Protein AF-A0A2P4YEA4-F1 (afdb_monomer_lite)

Organism: NCBI:txid4796

Secondary structure (DSSP, 8-state):
--HHHHHHHHHHHHHHHHHHHHHHHHH-TTSHHHHHHHHHHHHHHHHHHHHHHHHHH--HHHHHHHHHHHHHHHHHHHHT----SS--TT-PPPP------

Sequence (101 aa):
MLSGEAIFLFVFSQACTGSTYGIVPYVSPRHTGVASGIVGAGGNMGGLAWGFLFKGVGSRALSFEYMSFIVAGAALTCCGMHIEGESTLWTREFPIRNHNF

pLDDT: mean 79.79, std 16.32, range [42.12, 95.38]

Structure (mmCIF, N/CA/C/O backbone):
data_AF-A0A2P4YEA4-F1
#
_entry.id   AF-A0A2P4YEA4-F1
#
loop_
_atom_site.group_PDB
_atom_site.id
_atom_site.type_symbol
_atom_site.label_atom_id
_atom_site.label_alt_id
_atom_site.label_comp_id
_atom_site.label_asym_id
_atom_site.label_entity_id
_atom_site.label_seq_id
_atom_site.pdbx_PDB_ins_code
_atom_site.Cartn_x
_atom_site.Cartn_y
_atom_site.Cartn_z
_atom_site.occupancy
_atom_site.B_iso_or_equiv
_atom_site.auth_seq_id
_atom_site.auth_comp_id
_atom_site.auth_asym_id
_atom_site.auth_atom_id
_atom_site.pdbx_PDB_model_num
ATOM 1 N N . MET A 1 1 ? 25.377 11.660 -3.779 1.00 51.56 1 MET A N 1
ATOM 2 C CA . MET A 1 1 ? 24.339 12.681 -3.509 1.00 51.56 1 MET A CA 1
ATOM 3 C C . MET A 1 1 ? 22.898 12.197 -3.732 1.00 51.56 1 MET A C 1
ATOM 5 O O . MET A 1 1 ? 21.998 12.950 -3.418 1.00 51.56 1 MET A O 1
ATOM 9 N N . LEU A 1 2 ? 22.650 10.952 -4.178 1.00 62.50 2 LEU A N 1
ATOM 10 C CA . LEU A 1 2 ? 21.291 10.410 -4.398 1.00 62.50 2 LEU A CA 1
ATOM 11 C C . LEU A 1 2 ? 20.761 9.488 -3.274 1.00 62.50 2 LEU A C 1
ATOM 13 O O . LEU A 1 2 ? 19.604 9.086 -3.306 1.00 62.50 2 LEU A O 1
ATOM 17 N N . SER A 1 3 ? 21.600 9.096 -2.310 1.00 74.12 3 SER A N 1
ATOM 18 C CA . SER A 1 3 ? 21.266 8.057 -1.324 1.00 74.12 3 SER A CA 1
ATOM 19 C C . SER A 1 3 ? 20.398 8.556 -0.164 1.00 74.12 3 SER A C 1
ATOM 21 O O . SER A 1 3 ? 19.532 7.815 0.286 1.00 74.12 3 SER A O 1
ATOM 23 N N . GLY A 1 4 ? 20.588 9.798 0.299 1.00 82.75 4 GLY A N 1
ATOM 24 C CA . GLY A 1 4 ? 19.819 10.363 1.419 1.00 82.75 4 GLY A CA 1
ATOM 25 C C . GLY A 1 4 ? 18.325 10.517 1.112 1.00 82.75 4 GLY A C 1
ATOM 26 O O . GLY A 1 4 ? 17.489 10.038 1.873 1.00 82.75 4 GLY A O 1
ATOM 27 N N . GLU A 1 5 ? 17.998 11.092 -0.048 1.00 86.38 5 GLU A N 1
ATOM 28 C CA . GLU A 1 5 ? 16.616 11.300 -0.510 1.00 86.38 5 GLU A CA 1
ATOM 29 C C . GLU A 1 5 ? 15.860 9.973 -0.692 1.00 86.38 5 GLU A C 1
ATOM 31 O O . GLU A 1 5 ? 14.710 9.831 -0.279 1.00 86.38 5 GLU A O 1
ATOM 36 N N . ALA A 1 6 ? 16.522 8.962 -1.268 1.00 87.62 6 ALA A N 1
ATOM 37 C CA . ALA A 1 6 ? 15.927 7.644 -1.477 1.00 87.62 6 ALA A CA 1
ATOM 38 C C . ALA A 1 6 ? 15.605 6.938 -0.150 1.00 87.62 6 ALA A C 1
ATOM 40 O O . ALA A 1 6 ? 14.549 6.318 -0.020 1.00 87.62 6 ALA A O 1
ATOM 41 N N . ILE A 1 7 ? 16.488 7.058 0.847 1.00 90.62 7 ILE A N 1
ATOM 42 C CA . ILE A 1 7 ? 16.261 6.500 2.187 1.00 90.62 7 ILE A CA 1
ATOM 43 C C . ILE A 1 7 ? 15.093 7.219 2.868 1.00 90.62 7 ILE A C 1
ATOM 45 O O . ILE A 1 7 ? 14.241 6.558 3.458 1.00 90.62 7 ILE A O 1
ATOM 49 N N . PHE A 1 8 ? 15.014 8.546 2.748 1.00 91.31 8 PHE A N 1
ATOM 50 C CA . PHE A 1 8 ? 13.908 9.326 3.303 1.00 91.31 8 PHE A CA 1
ATOM 51 C C . PHE A 1 8 ? 12.551 8.889 2.729 1.00 91.31 8 PHE A C 1
ATOM 53 O O . PHE A 1 8 ? 11.634 8.564 3.488 1.00 91.31 8 PHE A O 1
ATOM 60 N N . LEU A 1 9 ? 12.442 8.786 1.399 1.00 90.75 9 LEU A N 1
ATOM 61 C CA . LEU A 1 9 ? 11.223 8.319 0.729 1.00 90.75 9 LEU A CA 1
ATOM 62 C C . LEU A 1 9 ? 10.867 6.875 1.106 1.00 90.75 9 LEU A C 1
ATOM 64 O O . LEU A 1 9 ? 9.695 6.556 1.305 1.00 90.75 9 LEU A O 1
ATOM 68 N N . PHE A 1 10 ? 11.865 6.002 1.246 1.00 92.44 10 PHE A N 1
ATOM 69 C CA . PHE A 1 10 ? 11.653 4.610 1.635 1.00 92.44 10 PHE A CA 1
ATOM 70 C C . PHE A 1 10 ? 11.127 4.472 3.071 1.00 92.44 10 PHE A C 1
ATOM 72 O O . PHE A 1 10 ? 10.174 3.727 3.308 1.00 92.44 10 PHE A O 1
ATOM 79 N N . VAL A 1 11 ? 11.707 5.208 4.026 1.00 94.06 11 VAL A N 1
ATOM 80 C CA . VAL A 1 11 ? 11.244 5.220 5.423 1.00 94.06 11 VAL A CA 1
ATOM 81 C C . VAL A 1 11 ? 9.817 5.755 5.510 1.00 94.06 11 VAL A C 1
ATOM 83 O O . VAL A 1 11 ? 8.984 5.149 6.181 1.00 94.06 11 VAL A O 1
ATOM 86 N N . PHE A 1 12 ? 9.504 6.833 4.786 1.00 92.56 12 PHE A N 1
ATOM 87 C CA . PHE A 1 12 ? 8.147 7.372 4.727 1.00 92.56 12 PHE A CA 1
ATOM 88 C C . PHE A 1 12 ? 7.155 6.363 4.132 1.00 92.56 12 PHE A C 1
ATOM 90 O O . PHE A 1 12 ? 6.101 6.115 4.710 1.00 92.56 12 PHE A O 1
ATOM 97 N N . SER A 1 13 ? 7.518 5.705 3.029 1.00 91.50 13 SER A N 1
ATOM 98 C CA . SER A 1 13 ? 6.675 4.685 2.396 1.00 91.50 13 SER A CA 1
ATOM 99 C C . SER A 1 13 ? 6.380 3.502 3.327 1.00 91.50 13 SER A C 1
ATOM 101 O O . SER A 1 13 ? 5.244 3.017 3.366 1.00 91.50 13 SER A O 1
ATOM 103 N N . GLN A 1 14 ? 7.373 3.034 4.093 1.00 91.88 14 GLN A N 1
ATOM 104 C CA . GLN A 1 14 ? 7.154 1.995 5.103 1.00 91.88 14 GLN A CA 1
ATOM 105 C C . GLN A 1 14 ? 6.284 2.494 6.257 1.00 91.88 14 GLN A C 1
ATOM 107 O O . GLN A 1 14 ? 5.374 1.779 6.677 1.00 91.88 14 GLN A O 1
ATOM 112 N N . ALA A 1 15 ? 6.507 3.721 6.733 1.00 94.50 15 ALA A N 1
ATOM 113 C CA . ALA A 1 15 ? 5.692 4.320 7.783 1.00 94.50 15 ALA A CA 1
ATOM 114 C C . ALA A 1 15 ? 4.215 4.421 7.363 1.00 94.50 15 ALA A C 1
ATOM 116 O O . ALA A 1 15 ? 3.349 3.978 8.111 1.00 94.50 15 ALA A O 1
ATOM 117 N N . CYS A 1 16 ? 3.917 4.885 6.143 1.00 91.81 16 CYS A N 1
ATOM 118 C CA . CYS A 1 16 ? 2.551 4.924 5.605 1.00 91.81 16 CYS A CA 1
ATOM 119 C C . CYS A 1 16 ? 1.897 3.533 5.545 1.00 91.81 16 CYS A C 1
ATOM 121 O O . CYS A 1 16 ? 0.726 3.369 5.900 1.00 91.81 16 CYS A O 1
ATOM 123 N N . THR A 1 17 ? 2.653 2.516 5.128 1.00 90.00 17 THR A N 1
ATOM 124 C CA . THR A 1 17 ? 2.166 1.126 5.074 1.00 90.00 17 THR A CA 1
ATOM 125 C C . THR A 1 17 ? 1.885 0.583 6.483 1.00 90.00 17 THR A C 1
ATOM 127 O O . THR A 1 17 ? 0.864 -0.059 6.715 1.00 90.00 17 THR A O 1
ATOM 130 N N . GLY A 1 18 ? 2.738 0.905 7.460 1.00 90.31 18 GLY A N 1
ATOM 131 C CA . GLY A 1 18 ? 2.511 0.568 8.866 1.00 90.31 18 GLY A CA 1
ATOM 132 C C . GLY A 1 18 ? 1.294 1.283 9.465 1.00 90.31 18 GLY A C 1
ATOM 133 O O . GLY A 1 18 ? 0.496 0.658 10.161 1.00 90.31 18 GLY A O 1
ATOM 134 N N . SER A 1 19 ? 1.101 2.570 9.155 1.00 92.62 19 SER A N 1
ATOM 135 C CA . SER A 1 19 ? -0.052 3.349 9.622 1.00 92.62 19 SER A CA 1
ATOM 136 C C . SER A 1 19 ? -1.374 2.804 9.086 1.00 92.62 19 SER A C 1
ATOM 138 O O . SER A 1 19 ? -2.323 2.665 9.849 1.00 92.62 19 SER A O 1
ATOM 140 N N . THR A 1 20 ? -1.440 2.449 7.802 1.00 89.69 20 THR A N 1
ATOM 141 C CA . THR A 1 20 ? -2.658 1.876 7.204 1.00 89.69 20 THR A CA 1
ATOM 142 C C . THR A 1 20 ? -2.998 0.505 7.788 1.00 89.69 20 THR A C 1
ATOM 144 O O . THR A 1 20 ? -4.158 0.266 8.118 1.00 89.69 20 THR A O 1
ATOM 147 N N . TYR A 1 21 ? -2.004 -0.359 8.029 1.00 90.69 21 TYR A N 1
ATOM 148 C CA . TYR A 1 21 ? -2.212 -1.618 8.754 1.00 90.69 21 TYR A CA 1
ATOM 149 C C . TYR A 1 21 ? -2.694 -1.393 10.197 1.00 90.69 21 TYR A C 1
ATOM 151 O O . TYR A 1 21 ? -3.541 -2.132 10.695 1.00 90.69 21 TYR A O 1
ATOM 159 N N . GLY A 1 22 ? -2.215 -0.333 10.854 1.00 89.94 22 GLY A N 1
ATOM 160 C CA . GLY A 1 22 ? -2.657 0.060 12.193 1.00 89.94 22 GLY A CA 1
ATOM 161 C C . GLY A 1 22 ? -4.141 0.437 12.287 1.00 89.94 22 GLY A C 1
ATOM 162 O O . GLY A 1 22 ? -4.722 0.305 13.360 1.00 89.94 22 GLY A O 1
ATOM 163 N N . ILE A 1 23 ? -4.774 0.853 11.182 1.00 89.44 23 ILE A N 1
ATOM 164 C CA . ILE A 1 23 ? -6.207 1.206 11.134 1.00 89.44 23 ILE A CA 1
ATOM 165 C C . ILE A 1 23 ? -7.097 -0.044 11.022 1.00 89.44 23 ILE A C 1
ATOM 167 O O . ILE A 1 23 ? -8.222 -0.049 11.515 1.00 89.44 23 ILE A O 1
ATOM 171 N N . VAL A 1 24 ? -6.596 -1.132 10.431 1.00 90.44 24 VAL A N 1
ATOM 172 C CA . VAL A 1 24 ? -7.339 -2.381 10.166 1.00 90.44 24 VAL A CA 1
ATOM 173 C C . VAL A 1 24 ? -8.128 -2.936 11.365 1.00 90.44 24 VAL A C 1
ATOM 175 O O . VAL A 1 24 ? -9.307 -3.249 11.182 1.00 90.44 24 VAL A O 1
ATOM 178 N N . PRO A 1 25 ? -7.572 -3.053 12.590 1.00 85.44 25 PRO A N 1
ATOM 179 C CA . PRO A 1 25 ? -8.331 -3.577 13.728 1.00 85.44 25 PRO A CA 1
ATOM 180 C C . PRO A 1 25 ? -9.511 -2.682 14.135 1.00 85.44 25 PRO A C 1
ATOM 182 O O . PRO A 1 25 ? -10.447 -3.170 14.761 1.00 85.44 25 PRO A O 1
ATOM 185 N N . TYR A 1 26 ? -9.508 -1.400 13.766 1.00 83.75 26 TYR A N 1
ATOM 186 C CA . TYR A 1 26 ? -10.599 -0.473 14.069 1.00 83.75 26 TYR A CA 1
ATOM 187 C C . TYR A 1 26 ? -11.758 -0.561 13.069 1.00 83.75 26 TYR A C 1
ATOM 189 O O . TYR A 1 26 ? -12.868 -0.165 13.401 1.00 83.75 26 TYR A O 1
ATOM 197 N N . VAL A 1 27 ? -11.534 -1.128 11.878 1.00 81.50 27 VAL A N 1
ATOM 198 C CA . VAL A 1 27 ? -12.585 -1.321 10.861 1.00 81.50 27 VAL A CA 1
ATOM 199 C C . VAL A 1 27 ? -13.593 -2.396 11.288 1.00 81.50 27 VAL A C 1
ATOM 201 O O . VAL A 1 27 ? -14.770 -2.316 10.954 1.00 81.50 27 VAL A O 1
ATOM 204 N N . SER A 1 28 ? -13.152 -3.414 12.035 1.00 79.56 28 SER A N 1
ATOM 205 C CA . SER A 1 28 ? -14.019 -4.483 12.550 1.00 79.56 28 SER A CA 1
ATOM 20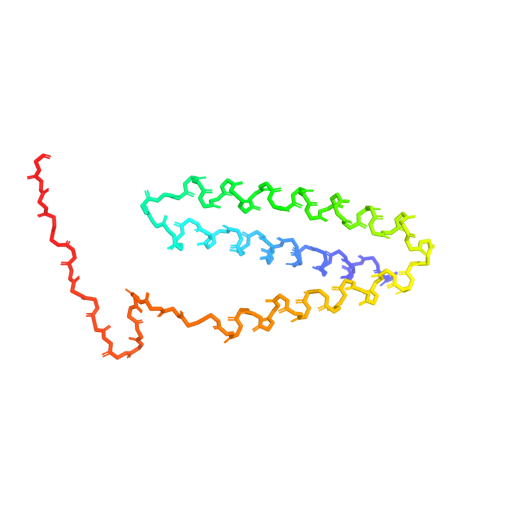6 C C . SER A 1 28 ? -13.671 -4.805 14.007 1.00 79.56 28 SER A C 1
ATOM 208 O O . SER A 1 28 ? -12.987 -5.799 14.278 1.00 79.56 28 SER A O 1
ATOM 210 N N . PRO A 1 29 ? -14.152 -3.995 14.972 1.00 75.38 29 PRO A N 1
ATOM 211 C CA . PRO A 1 29 ? -13.797 -4.135 16.387 1.00 75.38 29 PRO A CA 1
ATOM 212 C C . PRO A 1 29 ? -14.255 -5.468 16.999 1.00 75.38 29 PRO A C 1
ATOM 214 O O . PRO A 1 29 ? -13.697 -5.922 17.994 1.00 75.38 29 PRO A O 1
ATOM 217 N N . ARG A 1 30 ? -15.239 -6.140 16.387 1.00 80.38 30 ARG A N 1
ATOM 218 C CA . ARG A 1 30 ? -15.733 -7.453 16.829 1.00 80.38 30 ARG A CA 1
ATOM 219 C C . ARG A 1 30 ? -14.810 -8.615 16.431 1.00 80.38 30 ARG A C 1
ATOM 221 O O . ARG A 1 30 ? -14.827 -9.648 17.092 1.00 80.38 30 ARG A O 1
ATOM 228 N N . HIS A 1 31 ? -14.004 -8.459 15.375 1.00 85.25 31 HIS A N 1
ATOM 229 C CA . HIS A 1 31 ? -13.157 -9.525 14.816 1.00 85.25 31 HIS A CA 1
ATOM 230 C C . HIS A 1 31 ? -11.777 -8.997 14.389 1.00 85.25 31 HIS A C 1
ATOM 232 O O . HIS A 1 31 ? -11.285 -9.293 13.296 1.00 85.25 31 HIS A O 1
ATOM 238 N N . THR A 1 32 ? -11.136 -8.218 15.259 1.00 86.06 32 THR A N 1
ATOM 239 C CA . THR A 1 32 ? -9.882 -7.502 14.964 1.00 86.06 32 THR A CA 1
ATOM 240 C C . THR A 1 32 ? -8.753 -8.420 14.488 1.00 86.06 32 THR A C 1
ATOM 242 O O . THR A 1 32 ? -8.040 -8.082 13.547 1.00 86.06 32 THR A O 1
ATOM 245 N N . GLY A 1 33 ? -8.620 -9.614 15.077 1.00 89.25 33 GLY A N 1
ATOM 246 C CA . G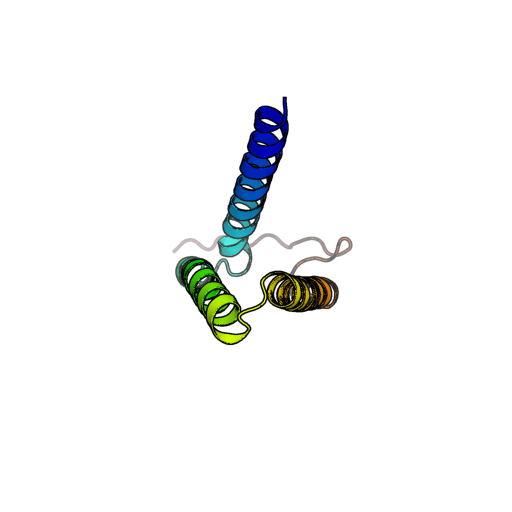LY A 1 33 ? -7.594 -10.590 14.699 1.00 89.25 33 GLY A CA 1
ATOM 247 C C . GLY A 1 33 ? -7.777 -11.167 13.292 1.00 89.25 33 GLY A C 1
ATOM 248 O O . GLY A 1 33 ? -6.795 -11.362 12.581 1.00 89.25 33 GLY A O 1
ATOM 249 N N . VAL A 1 34 ? -9.023 -11.390 12.858 1.00 91.62 34 VAL A N 1
ATOM 250 C CA . VAL A 1 34 ? -9.323 -11.897 11.507 1.00 91.62 34 VAL A CA 1
ATOM 251 C C . VAL A 1 34 ? -9.081 -10.804 10.469 1.00 91.62 34 VAL A C 1
ATOM 253 O O . VAL A 1 34 ? -8.436 -11.066 9.457 1.00 91.62 34 VAL A O 1
ATOM 256 N N . ALA A 1 35 ? -9.525 -9.572 10.741 1.00 90.19 35 ALA A N 1
ATOM 257 C CA . ALA A 1 35 ? -9.290 -8.430 9.859 1.00 90.19 35 ALA A CA 1
ATOM 258 C C . ALA A 1 35 ? -7.785 -8.173 9.662 1.00 90.19 35 ALA A C 1
ATOM 260 O O . ALA A 1 35 ? -7.299 -8.168 8.530 1.00 90.19 35 ALA A O 1
ATOM 261 N N . SER A 1 36 ? -7.026 -8.058 10.755 1.00 91.19 36 SER A N 1
ATOM 262 C CA . SER A 1 36 ? -5.571 -7.871 10.702 1.00 91.19 36 SER A CA 1
ATOM 263 C C . SER A 1 36 ? -4.853 -9.071 10.073 1.00 91.19 36 SER A C 1
ATOM 265 O O . SER A 1 36 ? -3.925 -8.888 9.290 1.00 91.19 36 SER A O 1
ATOM 267 N N . GLY A 1 37 ? -5.311 -10.301 10.335 1.00 92.56 37 GLY A N 1
ATOM 268 C CA . GLY A 1 37 ? -4.753 -11.517 9.739 1.00 92.56 37 GLY A CA 1
ATOM 269 C C . GLY A 1 37 ? -4.904 -11.571 8.216 1.00 92.56 37 GLY A C 1
ATOM 270 O O . GLY A 1 37 ? -3.937 -11.881 7.518 1.00 92.56 37 GLY A O 1
ATOM 271 N N . ILE A 1 38 ? -6.082 -11.216 7.688 1.00 93.25 38 ILE A N 1
ATOM 272 C CA . ILE A 1 38 ? -6.330 -11.156 6.238 1.00 93.25 38 ILE A CA 1
ATOM 273 C C . ILE A 1 38 ? -5.447 -10.086 5.587 1.00 93.25 38 ILE A C 1
ATOM 275 O O . ILE A 1 38 ? -4.790 -10.373 4.586 1.00 93.25 38 ILE A O 1
ATOM 279 N N . VAL A 1 39 ? -5.377 -8.877 6.158 1.00 92.06 39 VAL A N 1
ATOM 280 C CA . VAL A 1 39 ? -4.547 -7.797 5.593 1.00 92.06 39 VAL A CA 1
ATOM 281 C C . VAL A 1 39 ? -3.055 -8.148 5.654 1.00 92.06 39 VAL A C 1
ATOM 283 O O . VAL A 1 39 ? -2.333 -7.937 4.679 1.00 92.06 39 VAL A O 1
ATOM 286 N N . GLY A 1 40 ? -2.593 -8.757 6.749 1.00 90.88 40 GLY A N 1
ATOM 287 C CA . GLY A 1 40 ? -1.206 -9.206 6.894 1.00 90.88 40 GLY A CA 1
ATOM 288 C C . GLY A 1 40 ? -0.828 -10.300 5.889 1.00 90.88 40 GLY A C 1
ATOM 289 O O . GLY A 1 40 ? 0.228 -10.228 5.257 1.00 90.88 40 GLY A O 1
ATOM 290 N N . ALA A 1 41 ? -1.707 -11.284 5.671 1.00 94.38 41 ALA A N 1
ATOM 291 C CA . ALA A 1 41 ? -1.515 -12.304 4.638 1.00 94.38 41 ALA A CA 1
ATOM 292 C C . ALA A 1 41 ? -1.544 -11.703 3.220 1.00 94.38 41 ALA A C 1
ATOM 294 O O . ALA A 1 41 ? -0.750 -12.100 2.362 1.00 94.38 41 ALA A O 1
ATOM 295 N N . GLY A 1 42 ? -2.410 -10.710 2.994 1.00 92.62 42 GLY A N 1
ATOM 296 C CA . GLY A 1 42 ? -2.514 -9.969 1.739 1.00 92.62 42 GLY A CA 1
ATOM 297 C C . GLY A 1 42 ? -1.215 -9.264 1.346 1.00 92.62 42 GLY A C 1
ATOM 298 O O . GLY A 1 42 ? -0.823 -9.336 0.185 1.00 92.62 42 GLY A O 1
ATOM 299 N N . GLY A 1 43 ? -0.493 -8.662 2.299 1.00 90.12 43 GLY A N 1
ATOM 300 C CA . GLY A 1 43 ? 0.803 -8.020 2.035 1.00 90.12 43 GLY A CA 1
ATOM 301 C C . GLY A 1 43 ? 1.855 -8.982 1.462 1.00 90.12 43 GLY A C 1
ATOM 302 O O . GLY A 1 43 ? 2.499 -8.679 0.456 1.00 90.12 43 GLY A O 1
ATOM 303 N N . ASN A 1 44 ? 1.971 -10.183 2.040 1.00 93.50 44 ASN A N 1
ATOM 304 C CA . ASN A 1 44 ? 2.874 -11.226 1.536 1.00 93.50 44 ASN A CA 1
ATOM 305 C C . ASN A 1 44 ? 2.426 -11.761 0.164 1.00 93.50 44 ASN A C 1
ATOM 307 O O . ASN A 1 44 ? 3.248 -11.948 -0.737 1.00 93.50 44 ASN A O 1
ATOM 311 N N . MET A 1 45 ? 1.117 -11.973 -0.015 1.00 95.38 45 MET A N 1
ATOM 312 C CA . MET A 1 45 ? 0.539 -12.433 -1.281 1.00 95.38 45 MET A CA 1
ATOM 313 C C . MET A 1 45 ? 0.727 -11.408 -2.408 1.00 95.38 45 MET A C 1
ATOM 315 O O . MET A 1 45 ? 1.051 -11.792 -3.529 1.00 95.38 45 MET A O 1
ATOM 319 N N . GLY A 1 46 ? 0.581 -10.114 -2.118 1.00 90.12 46 GLY A N 1
ATOM 320 C CA . GLY A 1 46 ? 0.793 -9.033 -3.080 1.00 90.12 46 GLY A CA 1
ATOM 321 C C . GLY A 1 46 ? 2.233 -8.982 -3.590 1.00 90.12 46 GLY A C 1
ATOM 322 O O . GLY A 1 46 ? 2.456 -8.857 -4.795 1.00 90.12 46 GLY A O 1
ATOM 323 N N . GLY A 1 47 ? 3.216 -9.172 -2.702 1.00 90.50 47 GLY A N 1
ATOM 324 C CA . GLY A 1 47 ? 4.627 -9.272 -3.088 1.00 90.50 47 GLY A CA 1
ATOM 325 C C . GLY A 1 47 ? 4.900 -10.451 -4.028 1.00 90.50 47 GLY A C 1
ATOM 326 O O . GLY A 1 47 ? 5.598 -10.301 -5.034 1.00 90.50 47 GLY A O 1
ATOM 327 N N . LEU A 1 48 ? 4.289 -11.606 -3.753 1.00 93.88 48 LEU A N 1
ATOM 328 C CA . LEU A 1 48 ? 4.380 -12.778 -4.623 1.00 93.88 48 LEU A CA 1
ATOM 329 C C . LEU A 1 48 ? 3.701 -12.540 -5.981 1.00 93.88 48 LEU A C 1
ATOM 331 O O . LEU A 1 48 ? 4.294 -12.833 -7.020 1.00 93.88 48 LEU A O 1
ATOM 335 N N . ALA A 1 49 ? 2.487 -11.983 -5.985 1.00 91.81 49 ALA A N 1
ATOM 336 C CA . ALA A 1 49 ? 1.739 -11.667 -7.201 1.00 91.81 49 ALA A CA 1
ATOM 337 C C . ALA A 1 49 ? 2.526 -10.713 -8.109 1.00 91.81 49 ALA A C 1
ATOM 339 O O . ALA A 1 49 ? 2.621 -10.930 -9.317 1.00 91.81 49 ALA A O 1
ATOM 340 N N . TRP A 1 50 ? 3.170 -9.706 -7.522 1.00 89.56 50 TRP A N 1
ATOM 341 C CA . TRP A 1 50 ? 4.013 -8.771 -8.254 1.00 89.56 50 TRP A CA 1
ATOM 342 C C . TRP A 1 50 ? 5.285 -9.416 -8.805 1.00 89.56 50 TRP A C 1
ATOM 344 O O . TRP A 1 50 ? 5.654 -9.181 -9.956 1.00 89.56 50 TRP A O 1
ATOM 354 N N . GLY A 1 51 ? 5.924 -10.287 -8.018 1.00 90.12 51 GLY A N 1
ATOM 355 C CA . GLY A 1 51 ? 7.064 -11.084 -8.471 1.00 90.12 51 GLY A CA 1
ATOM 356 C C . GLY A 1 51 ? 6.712 -11.977 -9.664 1.00 90.12 51 GLY A C 1
ATOM 357 O O . GLY A 1 51 ? 7.479 -12.058 -10.627 1.00 90.12 51 GLY A O 1
ATOM 358 N N . PHE A 1 52 ? 5.526 -12.591 -9.651 1.00 89.88 52 PHE A N 1
ATOM 359 C CA . PHE A 1 52 ? 5.015 -13.342 -10.797 1.00 89.88 52 PHE A CA 1
ATOM 360 C C . PHE A 1 52 ? 4.691 -12.450 -11.990 1.00 89.88 52 PHE A C 1
ATOM 362 O O . PHE A 1 52 ? 5.006 -12.833 -13.116 1.00 89.88 52 PHE A O 1
ATOM 369 N N . LEU A 1 53 ? 4.126 -11.260 -11.772 1.00 89.00 53 LEU A N 1
ATOM 370 C CA . LEU A 1 53 ? 3.827 -10.335 -12.861 1.00 89.00 53 LEU A CA 1
ATOM 371 C C . LEU A 1 53 ? 5.106 -9.893 -13.588 1.00 89.00 53 LEU A C 1
ATOM 373 O O . LEU A 1 53 ? 5.178 -9.982 -14.813 1.00 89.00 53 LEU A O 1
ATOM 377 N N . PHE A 1 54 ? 6.155 -9.524 -12.845 1.00 88.06 54 PHE A N 1
ATOM 378 C CA . PHE A 1 54 ? 7.463 -9.210 -13.428 1.00 88.06 54 PHE A CA 1
ATOM 379 C C . PHE A 1 54 ? 8.073 -10.389 -14.187 1.00 88.06 54 PHE A C 1
ATOM 381 O O . PHE A 1 54 ? 8.704 -10.197 -15.228 1.00 88.06 54 PHE A O 1
ATOM 388 N N . LYS A 1 55 ? 7.885 -11.613 -13.681 1.00 86.94 55 LYS A N 1
ATOM 389 C CA . LYS A 1 55 ? 8.361 -12.829 -14.346 1.00 86.94 55 LYS A CA 1
ATOM 390 C C . LYS A 1 55 ? 7.585 -13.125 -15.635 1.00 86.94 55 LYS A C 1
ATOM 392 O O . LYS A 1 55 ? 8.193 -13.585 -16.594 1.00 86.94 55 LYS A O 1
ATOM 397 N N . GLY A 1 56 ? 6.274 -12.884 -15.655 1.00 83.62 56 GLY A N 1
ATOM 398 C CA . GLY A 1 56 ? 5.399 -13.184 -16.792 1.00 83.62 56 GLY A CA 1
ATOM 399 C C . GLY A 1 56 ? 5.499 -12.174 -17.935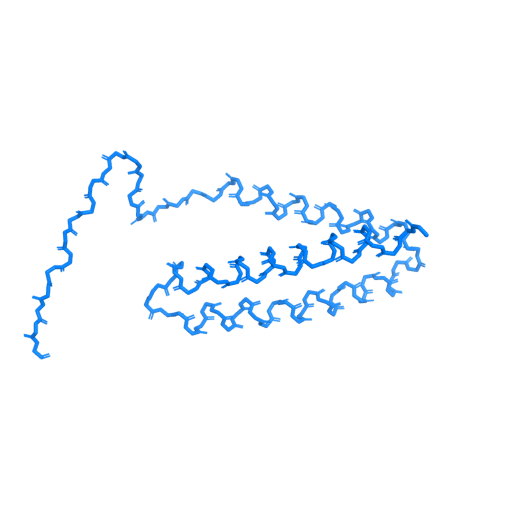 1.00 83.62 56 GLY A C 1
ATOM 400 O O . GLY A 1 56 ? 5.442 -12.559 -19.097 1.00 83.62 56 GLY A O 1
ATOM 401 N N . VAL A 1 57 ? 5.683 -10.892 -17.620 1.00 84.00 57 VAL A N 1
ATOM 402 C CA . VAL A 1 57 ? 5.735 -9.815 -18.621 1.00 84.00 57 VAL A CA 1
ATOM 403 C C . VAL A 1 57 ? 7.128 -9.674 -19.248 1.00 84.00 57 VAL A C 1
ATOM 405 O O . VAL A 1 57 ? 7.248 -9.258 -20.399 1.00 84.00 57 VAL A O 1
ATOM 408 N N . GLY A 1 58 ? 8.200 -9.988 -18.511 1.00 71.69 58 GLY A N 1
ATOM 409 C CA . GLY A 1 58 ? 9.591 -9.920 -18.986 1.00 71.69 58 GLY A CA 1
ATOM 410 C C . GLY A 1 58 ? 10.142 -8.497 -19.187 1.00 71.69 58 GLY A C 1
ATOM 411 O O . GLY A 1 58 ? 11.329 -8.257 -18.966 1.00 71.69 58 GLY A O 1
ATOM 412 N N . SER A 1 59 ? 9.288 -7.527 -19.528 1.00 84.56 59 SER A N 1
ATOM 413 C CA . SER A 1 59 ? 9.609 -6.099 -19.594 1.00 84.56 59 SER A CA 1
ATOM 414 C C . SER A 1 59 ? 9.286 -5.391 -18.276 1.00 84.56 59 SER A C 1
ATOM 416 O O . SER A 1 59 ? 8.138 -5.366 -17.820 1.00 84.56 59 SER A O 1
ATOM 418 N N . ARG A 1 60 ? 10.301 -4.761 -17.670 1.00 84.06 60 ARG A N 1
ATOM 419 C CA . ARG A 1 60 ? 10.148 -4.014 -16.408 1.00 84.06 60 ARG A CA 1
ATOM 420 C C . ARG A 1 60 ? 9.217 -2.814 -16.561 1.00 84.06 60 ARG A C 1
ATOM 422 O O . ARG A 1 60 ? 8.397 -2.585 -15.682 1.00 84.06 60 ARG A O 1
ATOM 429 N N . ALA A 1 61 ? 9.324 -2.081 -17.671 1.00 86.69 61 ALA A N 1
ATOM 430 C CA . ALA A 1 61 ? 8.516 -0.887 -17.920 1.00 86.69 61 ALA A CA 1
ATOM 431 C C . ALA A 1 61 ? 7.020 -1.225 -17.993 1.00 86.69 61 ALA A C 1
ATOM 433 O O . ALA A 1 61 ? 6.216 -0.619 -17.294 1.00 86.69 61 ALA A O 1
ATOM 434 N N . LEU A 1 62 ? 6.678 -2.267 -18.755 1.00 86.94 62 LEU A N 1
ATOM 435 C CA . LEU A 1 62 ? 5.294 -2.706 -18.930 1.00 86.94 62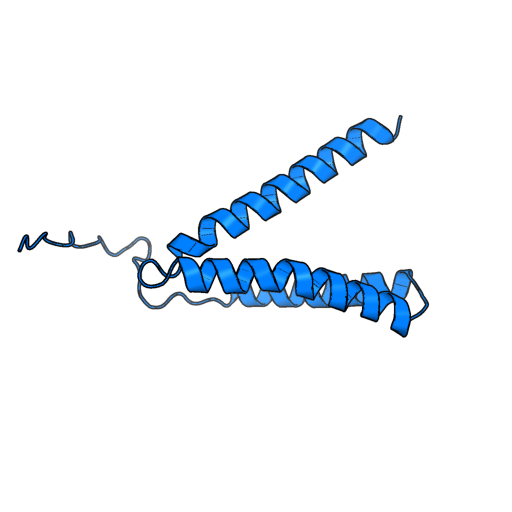 LEU A CA 1
ATOM 436 C C . LEU A 1 62 ? 4.713 -3.298 -17.634 1.00 86.94 62 LEU A C 1
ATOM 438 O O . LEU A 1 62 ? 3.538 -3.131 -17.333 1.00 86.94 62 LEU A O 1
ATOM 442 N N . SER A 1 63 ? 5.556 -3.945 -16.823 1.00 88.69 63 SER A N 1
ATOM 443 C CA . SER A 1 63 ? 5.150 -4.402 -15.492 1.00 88.69 63 SER A CA 1
ATOM 444 C C . SER A 1 63 ? 4.760 -3.209 -14.619 1.00 88.69 63 SER A C 1
ATOM 446 O O . SER A 1 63 ? 3.657 -3.197 -14.078 1.00 88.69 63 SER A O 1
ATOM 448 N N . PHE A 1 64 ? 5.634 -2.194 -14.504 1.00 89.31 64 PHE A N 1
ATOM 449 C CA . PHE A 1 64 ? 5.373 -0.981 -13.710 1.00 89.31 64 PHE A CA 1
ATOM 450 C C . PHE A 1 64 ? 4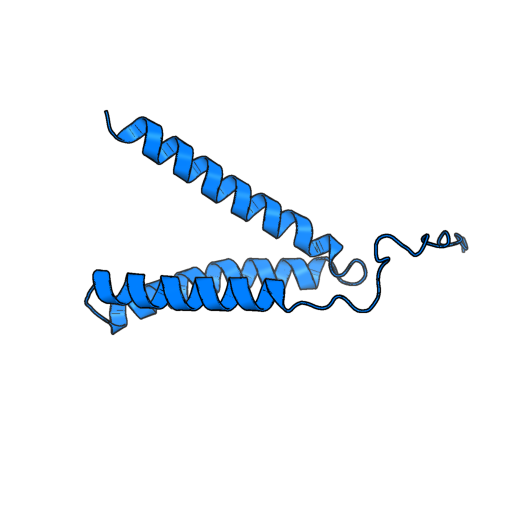.096 -0.259 -14.138 1.00 89.31 64 PHE A C 1
ATOM 452 O O . PHE A 1 64 ? 3.359 0.215 -13.276 1.00 89.31 64 PHE A O 1
ATOM 459 N N . GLU A 1 65 ? 3.815 -0.230 -15.438 1.00 91.31 65 GLU A N 1
ATOM 460 C CA . GLU A 1 65 ? 2.572 0.312 -15.982 1.00 91.31 65 GLU A CA 1
ATOM 461 C C . GLU A 1 65 ? 1.341 -0.477 -15.507 1.00 91.31 65 GLU A C 1
ATOM 463 O O . GLU A 1 65 ? 0.382 0.108 -15.010 1.00 91.31 65 GLU A O 1
ATOM 468 N N . TYR A 1 66 ? 1.376 -1.811 -15.538 1.00 90.81 66 TYR A N 1
ATOM 469 C CA . TYR A 1 66 ? 0.272 -2.603 -14.990 1.00 90.81 66 TYR A CA 1
ATOM 470 C C . TYR A 1 66 ? 0.066 -2.389 -13.487 1.00 90.81 66 TYR A C 1
ATOM 472 O O . TYR A 1 66 ? -1.077 -2.307 -13.036 1.00 90.81 66 TYR A O 1
ATOM 480 N N . MET A 1 67 ? 1.135 -2.253 -12.698 1.00 90.25 67 MET A N 1
ATOM 481 C CA . MET A 1 67 ? 0.975 -1.957 -11.269 1.00 90.25 67 MET A CA 1
ATOM 482 C C . MET A 1 67 ? 0.374 -0.597 -11.001 1.00 90.25 67 MET A C 1
ATOM 484 O O . MET A 1 67 ? -0.453 -0.484 -10.100 1.00 90.25 67 MET A O 1
ATOM 488 N N . SER A 1 68 ? 0.779 0.432 -11.745 1.00 91.31 68 SER A N 1
ATOM 489 C CA . SER A 1 68 ? 0.231 1.767 -11.527 1.00 91.31 68 SER A CA 1
ATOM 490 C C . SER A 1 68 ? -1.272 1.787 -11.812 1.00 91.31 68 SER A C 1
ATOM 492 O O . SER A 1 68 ? -2.015 2.361 -11.020 1.00 91.31 68 SER A O 1
ATOM 494 N N . PHE A 1 69 ? -1.745 1.077 -12.844 1.00 92.69 69 PHE A N 1
ATOM 495 C CA . PHE A 1 69 ? -3.178 0.919 -13.109 1.00 92.69 69 PHE A CA 1
ATOM 496 C C . PHE A 1 69 ? -3.915 0.144 -12.009 1.00 92.69 69 PHE A C 1
ATOM 498 O O . PHE A 1 69 ? -4.985 0.577 -11.583 1.00 92.69 69 PHE A O 1
ATOM 505 N N . ILE A 1 70 ? -3.353 -0.964 -11.514 1.00 91.81 70 ILE A N 1
ATOM 506 C CA . ILE A 1 70 ? -3.967 -1.758 -10.433 1.00 91.81 70 ILE A CA 1
ATOM 507 C C . ILE A 1 70 ? -4.064 -0.934 -9.144 1.00 91.81 70 ILE A C 1
ATOM 509 O O . ILE A 1 70 ? -5.120 -0.894 -8.514 1.00 91.81 70 ILE A O 1
ATOM 513 N N . VAL A 1 71 ? -2.986 -0.244 -8.765 1.00 90.38 71 VAL A N 1
ATOM 514 C CA . VAL A 1 71 ? -2.947 0.594 -7.559 1.00 90.38 71 VAL A CA 1
ATOM 515 C C . VAL A 1 71 ? -3.875 1.802 -7.699 1.00 90.38 71 VAL A C 1
ATOM 517 O O . VAL A 1 71 ? -4.590 2.124 -6.753 1.00 90.38 71 VAL A O 1
ATOM 520 N N . ALA A 1 72 ? -3.930 2.440 -8.873 1.00 91.38 72 ALA A N 1
ATOM 521 C CA . ALA A 1 72 ? -4.874 3.525 -9.140 1.00 91.38 72 ALA A CA 1
ATOM 522 C C . ALA A 1 72 ? -6.330 3.042 -9.061 1.00 91.38 72 ALA A C 1
ATOM 524 O O . ALA A 1 72 ? -7.160 3.703 -8.442 1.00 91.38 72 ALA A O 1
ATOM 525 N N . GLY A 1 73 ? -6.636 1.866 -9.618 1.00 91.31 73 GLY A N 1
ATOM 526 C CA . GLY A 1 73 ? -7.950 1.233 -9.497 1.00 91.31 73 GLY A CA 1
ATOM 527 C C . GLY A 1 73 ? -8.324 0.941 -8.043 1.00 91.31 73 GLY A C 1
ATOM 528 O O . GLY A 1 73 ? -9.415 1.300 -7.608 1.00 91.31 73 GLY A O 1
ATOM 529 N N . ALA A 1 74 ? -7.398 0.377 -7.261 1.00 88.31 74 ALA A N 1
ATOM 530 C CA . ALA A 1 74 ? -7.598 0.144 -5.832 1.00 88.31 74 ALA A CA 1
ATOM 531 C C . ALA A 1 74 ? -7.840 1.459 -5.062 1.00 88.31 74 ALA A C 1
ATOM 533 O O . ALA A 1 74 ? -8.751 1.545 -4.238 1.00 88.31 74 ALA A O 1
ATOM 534 N N . ALA A 1 75 ? -7.094 2.521 -5.375 1.00 87.69 75 ALA A N 1
ATOM 535 C CA . ALA A 1 75 ? -7.302 3.838 -4.776 1.00 87.69 75 ALA A CA 1
ATOM 536 C C . ALA A 1 75 ? -8.677 4.435 -5.133 1.00 87.69 75 ALA A C 1
ATOM 538 O O . ALA A 1 75 ? -9.347 4.992 -4.266 1.00 87.69 75 ALA A O 1
ATOM 539 N N . LEU A 1 76 ? -9.140 4.264 -6.375 1.00 86.56 76 LEU A N 1
ATOM 540 C CA . LEU A 1 76 ? -10.483 4.684 -6.789 1.00 86.56 76 LEU A CA 1
ATOM 541 C C . LEU A 1 76 ? -11.577 3.907 -6.055 1.00 86.56 76 LEU A C 1
ATOM 543 O O . LEU A 1 76 ? -12.578 4.501 -5.654 1.00 86.56 76 LEU A O 1
ATOM 547 N N . THR A 1 77 ? -11.383 2.605 -5.822 1.00 82.94 77 THR A N 1
ATOM 548 C CA . THR A 1 77 ? -12.340 1.829 -5.022 1.00 82.94 77 THR A CA 1
ATOM 549 C C . THR A 1 77 ? -12.430 2.339 -3.588 1.00 82.94 77 THR A C 1
ATOM 551 O O . THR A 1 77 ? -13.531 2.361 -3.048 1.00 82.94 77 THR A O 1
ATOM 554 N N . CYS A 1 78 ? -11.340 2.865 -3.012 1.00 78.75 78 CYS A N 1
ATOM 555 C CA . CYS A 1 78 ? -11.389 3.541 -1.714 1.00 78.75 78 CYS A CA 1
ATOM 556 C C . CYS A 1 78 ? -12.259 4.809 -1.739 1.00 78.75 78 CYS A C 1
ATOM 558 O O . CYS A 1 78 ? -12.990 5.054 -0.785 1.00 78.75 78 CYS A O 1
ATOM 560 N N 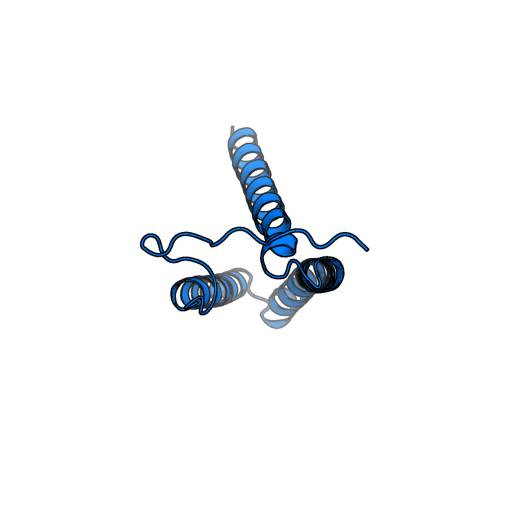. CYS A 1 79 ? -12.231 5.594 -2.823 1.00 73.44 79 CYS A N 1
ATOM 561 C CA . CYS A 1 79 ? -13.095 6.773 -2.981 1.00 73.44 79 CYS A CA 1
ATOM 562 C C . CYS A 1 79 ? -14.586 6.412 -3.098 1.00 73.44 79 CYS A C 1
ATOM 564 O O . CYS A 1 79 ? -15.440 7.223 -2.752 1.00 73.44 79 CYS A O 1
ATOM 566 N N . GLY A 1 80 ? -14.891 5.209 -3.588 1.00 66.12 80 GLY A N 1
ATOM 567 C CA . GLY A 1 80 ? -16.248 4.669 -3.687 1.00 66.12 80 GLY A CA 1
ATOM 568 C C . GLY A 1 80 ? -16.724 3.913 -2.444 1.00 66.12 80 GLY A C 1
ATOM 569 O O . GLY A 1 80 ? -17.856 3.433 -2.443 1.00 66.12 80 GLY A O 1
ATOM 570 N N . MET A 1 81 ? -15.899 3.788 -1.395 1.00 64.25 81 MET A N 1
ATOM 571 C CA . MET A 1 81 ? -16.319 3.154 -0.144 1.00 64.25 81 MET A CA 1
ATOM 572 C C . MET A 1 81 ? -17.313 4.060 0.588 1.00 64.25 81 MET A C 1
ATOM 574 O O . MET A 1 81 ? -16.940 4.954 1.346 1.00 64.25 81 MET A O 1
ATOM 578 N N . HIS A 1 82 ? -18.598 3.816 0.349 1.00 52.59 82 HIS A N 1
ATOM 579 C CA . HIS A 1 82 ? -19.686 4.336 1.162 1.00 52.59 82 HIS A CA 1
ATOM 580 C C . HIS A 1 82 ? -19.763 3.511 2.454 1.00 52.59 82 HIS A C 1
ATOM 582 O O . HIS A 1 82 ? -20.091 2.326 2.424 1.00 52.59 82 HIS A O 1
ATOM 588 N N . ILE A 1 83 ? -19.396 4.118 3.582 1.00 54.16 83 ILE A N 1
ATOM 589 C CA . ILE A 1 83 ? -19.463 3.486 4.902 1.00 54.16 83 ILE A CA 1
ATOM 590 C C . ILE A 1 83 ? -20.902 3.637 5.414 1.00 54.16 83 ILE A C 1
ATOM 592 O O . ILE A 1 83 ? -21.266 4.684 5.945 1.00 54.16 83 ILE A O 1
ATOM 596 N N . GLU A 1 84 ? -21.731 2.606 5.251 1.00 44.81 84 GLU A N 1
ATOM 597 C CA . GLU A 1 84 ? -23.002 2.500 5.976 1.00 44.81 84 GLU A CA 1
ATOM 598 C C . GLU A 1 84 ? -22.724 1.954 7.383 1.00 44.81 84 GLU A C 1
ATOM 600 O O . GLU A 1 84 ? -22.390 0.778 7.534 1.00 44.81 84 GLU A O 1
ATOM 605 N N . GLY A 1 85 ? -22.860 2.793 8.420 1.00 51.91 85 GLY A N 1
ATOM 606 C CA . GLY A 1 85 ? -23.019 2.289 9.792 1.00 51.91 85 GLY A CA 1
ATOM 607 C C . GLY A 1 85 ? -22.288 2.986 10.943 1.00 51.91 85 GLY A C 1
ATOM 608 O O . GLY A 1 85 ? -22.580 2.626 12.074 1.00 51.91 85 GLY A O 1
ATOM 609 N N . GLU A 1 86 ? -21.418 3.977 10.728 1.00 44.47 86 GLU A N 1
ATOM 610 C CA . GLU A 1 86 ? -20.805 4.765 11.822 1.00 44.47 86 GLU A CA 1
ATOM 611 C C . GLU A 1 86 ? -20.819 6.261 11.461 1.00 44.47 86 GLU A C 1
ATOM 613 O O . GLU A 1 86 ? -20.748 6.630 10.285 1.00 44.47 86 GLU A O 1
ATOM 618 N N . SER A 1 87 ? -21.003 7.113 12.470 1.00 42.12 87 SER A N 1
ATOM 619 C CA . SER A 1 87 ? -21.378 8.526 12.368 1.00 42.12 87 SER A CA 1
ATOM 620 C C . SER A 1 87 ? -20.683 9.322 11.251 1.00 42.12 87 SER A C 1
ATOM 622 O O . SER A 1 87 ? -19.514 9.705 11.295 1.00 42.12 87 SER A O 1
ATOM 624 N N . THR A 1 88 ? -21.476 9.709 10.250 1.00 42.53 88 THR A N 1
ATOM 625 C CA . THR A 1 88 ? -21.185 10.919 9.474 1.00 42.53 88 THR A CA 1
ATOM 626 C C . THR A 1 88 ? -21.122 12.102 10.453 1.00 42.53 88 THR A C 1
ATOM 628 O O . THR A 1 88 ? -21.808 12.072 11.475 1.00 42.53 88 THR A O 1
ATOM 631 N N . LEU A 1 89 ? -20.370 13.164 10.128 1.00 51.41 89 LEU A N 1
ATOM 632 C CA . LEU A 1 89 ? -20.193 14.445 10.861 1.00 51.41 89 LEU A CA 1
ATOM 633 C C . LEU A 1 89 ? -21.481 15.172 11.360 1.00 51.41 89 LEU A C 1
ATOM 635 O O . LEU A 1 89 ? -21.411 16.309 11.818 1.00 51.41 89 LEU A O 1
ATOM 639 N N . TRP A 1 90 ? -22.649 14.533 11.284 1.00 49.84 90 TRP A N 1
ATOM 640 C CA . TRP A 1 90 ? -23.984 15.003 11.647 1.00 49.84 90 TRP A CA 1
ATOM 641 C C . TRP A 1 90 ? -24.769 14.056 12.570 1.00 49.84 90 TRP A C 1
ATOM 643 O O . TRP A 1 90 ? -25.921 14.344 12.888 1.00 49.84 90 TRP A O 1
ATOM 653 N N . THR A 1 91 ? -24.205 12.941 13.041 1.00 45.78 91 THR A N 1
ATOM 654 C CA . THR A 1 91 ? -24.878 12.085 14.034 1.00 45.78 91 THR A CA 1
ATOM 655 C C . THR A 1 91 ? -23.951 11.839 15.211 1.00 45.78 91 THR A C 1
ATOM 657 O O . THR A 1 91 ? -22.831 11.382 15.049 1.00 45.78 91 THR A O 1
ATOM 660 N N . ARG A 1 92 ? -24.399 12.212 16.410 1.00 49.84 92 ARG A N 1
ATOM 661 C CA . ARG A 1 92 ? -23.672 11.944 17.650 1.00 49.84 92 ARG A CA 1
ATOM 662 C C . ARG A 1 92 ? -23.813 10.465 18.000 1.00 49.84 92 ARG A C 1
ATOM 664 O O . ARG A 1 92 ? -24.945 10.003 18.124 1.00 49.84 92 ARG A O 1
ATOM 671 N N . GLU A 1 93 ? -22.701 9.764 18.214 1.00 56.31 93 GLU A N 1
ATOM 672 C CA . GLU A 1 93 ? -22.689 8.476 18.916 1.00 56.31 93 GLU A CA 1
ATOM 673 C C . GLU A 1 93 ? -23.515 8.570 20.209 1.00 56.31 93 GLU A C 1
ATOM 675 O O . GLU A 1 93 ? -23.262 9.418 21.073 1.00 56.31 93 GLU A O 1
ATOM 680 N N . PHE A 1 94 ? -24.490 7.672 20.362 1.00 50.94 94 PHE A N 1
ATOM 681 C CA . PHE A 1 94 ? -25.064 7.373 21.668 1.00 50.94 94 PHE A CA 1
ATOM 682 C C . PHE A 1 94 ? -24.085 6.472 22.433 1.00 50.94 94 PHE A C 1
ATOM 684 O O . PHE A 1 94 ? -23.576 5.503 21.868 1.00 50.94 94 PHE A O 1
ATOM 691 N N . PRO A 1 95 ? -23.813 6.754 23.718 1.00 51.69 95 PRO A N 1
ATOM 692 C CA . PRO A 1 95 ? -22.857 5.986 24.499 1.00 51.69 95 PRO A CA 1
ATOM 693 C C . PRO A 1 95 ? -23.326 4.535 24.658 1.00 51.69 95 PRO A C 1
ATOM 695 O O . PRO A 1 95 ? -24.435 4.278 25.132 1.00 51.69 95 PRO A O 1
ATOM 698 N N . ILE A 1 96 ? -22.452 3.587 24.306 1.00 57.16 96 ILE A N 1
ATOM 699 C CA . ILE A 1 96 ? -22.592 2.169 24.651 1.00 57.16 96 ILE A CA 1
ATOM 700 C C . ILE A 1 96 ? -22.650 2.078 26.181 1.00 57.16 96 ILE A C 1
ATOM 702 O O . ILE A 1 96 ? -21.645 2.220 26.880 1.00 57.16 96 ILE A O 1
ATOM 706 N N . ARG A 1 97 ? -23.860 1.878 26.709 1.00 56.34 97 ARG A N 1
ATOM 707 C CA . ARG A 1 97 ? -24.102 1.605 28.122 1.00 56.34 97 ARG A CA 1
ATOM 708 C C . ARG A 1 97 ? -23.479 0.258 28.469 1.00 56.34 97 ARG A C 1
ATOM 710 O O . ARG A 1 97 ? -23.894 -0.782 27.961 1.00 56.34 97 ARG A O 1
ATOM 717 N N . ASN A 1 98 ? -22.512 0.308 29.373 1.00 52.75 98 ASN A N 1
ATOM 718 C CA . ASN A 1 98 ? -22.031 -0.834 30.125 1.00 52.75 98 ASN A CA 1
ATOM 719 C C . ASN A 1 98 ? -23.203 -1.582 30.784 1.00 52.75 98 ASN A C 1
ATOM 721 O O . ASN A 1 98 ? -23.952 -1.038 31.593 1.00 52.75 98 ASN A O 1
ATOM 725 N N . HIS A 1 99 ? -23.335 -2.865 30.483 1.00 54.19 99 HIS A N 1
ATOM 726 C CA . HIS A 1 99 ? -23.966 -3.787 31.416 1.00 54.19 99 HIS A CA 1
ATOM 727 C C . HIS A 1 99 ? -22.903 -4.778 31.835 1.00 54.19 99 HIS A C 1
ATOM 729 O O . HIS A 1 99 ? -22.533 -5.672 31.083 1.00 54.19 99 HIS A O 1
ATOM 735 N N . ASN A 1 100 ? -22.376 -4.529 33.032 1.00 49.91 100 ASN A N 1
ATOM 736 C CA . ASN A 1 100 ? -21.665 -5.527 33.803 1.00 49.91 100 ASN A CA 1
ATOM 737 C C . ASN A 1 100 ? -22.637 -6.679 34.074 1.00 49.91 100 ASN A C 1
ATOM 739 O O . ASN A 1 100 ? -23.656 -6.446 34.723 1.00 49.91 100 ASN A O 1
ATOM 743 N N . PHE A 1 101 ? -22.282 -7.877 33.624 1.00 47.72 101 PHE A N 1
ATOM 744 C CA . PHE A 1 101 ? -22.374 -9.101 34.414 1.00 47.72 101 PHE A CA 1
ATOM 745 C C . PHE A 1 101 ? -21.144 -9.946 34.094 1.00 47.72 101 PHE A C 1
ATOM 747 O O . PHE A 1 101 ? -20.833 -10.080 32.889 1.00 47.72 101 PHE A O 1
#

InterPro domains:
  IPR036259 MFS transporter superfamily [G3DSA:1.20.1250.20] (4-90)
  IPR044772 Nitrate transporter [PTHR23515] (7-83)

Radius of gyration: 19.28 Å; chains: 1; bounding box: 49×28×54 Å

Foldseek 3Di:
DPPPVVVVVVVVVVVVVVVVLVCQLVVPVPCSVVSSVVVVVVVVVVVVVLVVLCVVVVDPVVSVVVVVVVVVVVVVVVVVDDDPDDDDPPDDDDDDDDDDD